Protein AF-A0A914WQ95-F1 (afdb_monomer_lite)

Foldseek 3Di:
DDDDDDDDDPPPPPPPLPAAEAEWWWAFPDDDQQKTKIKTKDFQWAFDDPQDKDKDQDAQPDFCQNGTPFKGWPDFGDDQFKTKTKMKGWDWDADPDPPPDDDDTDIRIHIYIYIDPGDLATWDRSRKIWIWGDPPPDRGIIMIMIMTGGPDPVGDCNPDIGPDPD

Sequence (166 aa):
MAEGGKGSRSGSDSDDQSAVETNLTATVNKVDGLEVQLVLQVRGLKPKGGLRSFLSKFSNHDNPTDLCANAEFTKWDVTSSSLSIEICVHTEKERKKKKGKHDVNTVNTETFTYKISNFPSEIRPEKTTLEIKQPPGETSYSFIVLTLQRVDKSVSWENFRTPRNS

Structure (mmCIF, N/CA/C/O backbone):
data_AF-A0A914WQ95-F1
#
_entry.id   AF-A0A914WQ95-F1
#
loop_
_atom_site.group_PDB
_atom_site.id
_atom_site.type_symbol
_atom_site.label_atom_id
_atom_site.label_alt_id
_atom_site.label_comp_id
_atom_site.label_asym_id
_atom_site.label_entity_id
_atom_site.label_seq_id
_atom_site.pdbx_PDB_ins_code
_atom_site.Cartn_x
_atom_site.Cartn_y
_atom_site.Cartn_z
_atom_site.occupancy
_atom_site.B_iso_or_equiv
_atom_site.auth_seq_id
_atom_site.auth_comp_id
_atom_site.auth_asym_id
_atom_site.auth_atom_id
_atom_site.pdbx_PDB_model_num
ATOM 1 N N . MET A 1 1 ? 71.672 9.347 -9.910 1.00 40.03 1 MET A N 1
ATOM 2 C CA . MET A 1 1 ? 70.690 8.782 -8.962 1.00 40.03 1 MET A CA 1
ATOM 3 C C . MET A 1 1 ? 69.560 9.786 -8.857 1.00 40.03 1 MET A C 1
ATOM 5 O O . MET A 1 1 ? 69.811 10.891 -8.402 1.00 40.03 1 MET A O 1
ATOM 9 N N . ALA A 1 2 ? 68.386 9.463 -9.391 1.00 41.59 2 ALA A N 1
ATOM 10 C CA . ALA A 1 2 ? 67.202 10.312 -9.321 1.00 41.59 2 ALA A CA 1
ATOM 11 C C . ALA A 1 2 ? 66.048 9.440 -8.825 1.00 41.59 2 ALA A C 1
ATOM 13 O O . ALA A 1 2 ? 65.702 8.451 -9.474 1.00 41.59 2 ALA A O 1
ATOM 14 N N . GLU A 1 3 ? 65.527 9.773 -7.646 1.00 41.94 3 GLU A N 1
ATOM 15 C CA . GLU A 1 3 ? 64.296 9.206 -7.110 1.00 41.94 3 GLU A CA 1
ATOM 16 C C . GLU A 1 3 ? 63.102 9.685 -7.938 1.00 41.94 3 GLU A C 1
ATOM 18 O O . GLU A 1 3 ? 62.995 10.855 -8.301 1.00 41.94 3 GLU A O 1
ATOM 23 N N . GLY A 1 4 ? 62.189 8.766 -8.226 1.00 35.97 4 GLY A N 1
ATOM 24 C CA . GLY A 1 4 ? 60.946 9.050 -8.927 1.00 35.97 4 GLY A CA 1
ATOM 25 C C . GLY A 1 4 ? 59.895 8.035 -8.522 1.00 35.97 4 GLY A C 1
ATOM 26 O O . GLY A 1 4 ? 59.574 7.130 -9.289 1.00 35.97 4 GLY A O 1
ATOM 27 N N . GLY A 1 5 ? 59.387 8.167 -7.296 1.00 41.22 5 GLY A N 1
ATOM 28 C CA . GLY A 1 5 ? 58.229 7.417 -6.827 1.00 41.22 5 GLY A CA 1
ATOM 29 C C . GLY A 1 5 ? 57.011 7.722 -7.698 1.00 41.22 5 GLY A C 1
ATOM 30 O O . GLY A 1 5 ? 56.579 8.869 -7.804 1.00 41.22 5 GLY A O 1
ATOM 31 N N . LYS A 1 6 ? 56.444 6.692 -8.330 1.00 44.59 6 LYS A N 1
ATOM 32 C CA . LYS A 1 6 ? 55.127 6.768 -8.966 1.00 44.59 6 LYS A CA 1
ATOM 33 C C . LYS A 1 6 ? 54.131 6.017 -8.103 1.00 44.59 6 LYS A C 1
ATOM 35 O O . LYS A 1 6 ? 54.102 4.791 -8.084 1.00 44.59 6 LYS A O 1
ATOM 40 N N . GLY A 1 7 ? 53.349 6.810 -7.376 1.00 36.12 7 GLY A N 1
ATOM 41 C CA . GLY A 1 7 ? 52.200 6.365 -6.613 1.00 36.12 7 GLY A CA 1
ATOM 42 C C . GLY A 1 7 ? 51.149 5.698 -7.495 1.00 36.12 7 GLY A C 1
ATOM 43 O O . GLY A 1 7 ? 50.865 6.121 -8.619 1.00 36.12 7 GLY A O 1
ATOM 44 N N . SER A 1 8 ? 50.584 4.643 -6.928 1.00 47.16 8 SER A N 1
ATOM 45 C CA . SER A 1 8 ? 49.415 3.904 -7.369 1.00 47.16 8 SER A CA 1
ATOM 46 C C . SER A 1 8 ? 48.233 4.840 -7.632 1.00 47.16 8 SER A C 1
ATOM 48 O O . SER A 1 8 ? 47.872 5.652 -6.782 1.00 47.16 8 SER A O 1
ATOM 50 N N . ARG A 1 9 ? 47.581 4.695 -8.787 1.00 41.34 9 ARG A N 1
ATOM 51 C CA . ARG A 1 9 ? 46.221 5.199 -9.006 1.00 41.34 9 ARG A CA 1
ATOM 52 C C . ARG A 1 9 ? 45.292 4.000 -9.145 1.00 41.34 9 ARG A C 1
ATOM 54 O O . ARG A 1 9 ? 45.113 3.485 -10.242 1.00 41.34 9 ARG A O 1
ATOM 61 N N . SER A 1 10 ? 44.725 3.552 -8.026 1.00 44.72 10 SER A N 1
ATOM 62 C CA . SER A 1 10 ? 43.490 2.769 -8.041 1.00 44.72 10 SER A CA 1
ATOM 63 C C . SER A 1 10 ? 42.329 3.753 -8.186 1.00 44.72 10 SER A C 1
ATOM 65 O O . SER A 1 10 ? 41.869 4.336 -7.208 1.00 44.72 10 SER A O 1
ATOM 67 N N . GLY A 1 11 ? 41.899 3.995 -9.421 1.00 34.66 11 GLY A N 1
ATOM 68 C CA . GLY A 1 11 ? 40.596 4.595 -9.682 1.00 34.66 11 GLY A CA 1
ATOM 69 C C . GLY A 1 11 ? 39.561 3.481 -9.666 1.00 34.66 11 GLY A C 1
ATOM 70 O O . GLY A 1 11 ? 39.338 2.849 -10.692 1.00 34.66 11 GLY A O 1
ATOM 71 N N . SER A 1 12 ? 39.005 3.186 -8.492 1.00 39.84 12 SER A N 1
ATOM 72 C CA . SER A 1 12 ? 37.741 2.459 -8.407 1.00 39.84 12 SER A CA 1
ATOM 73 C C . SER A 1 12 ? 36.653 3.495 -8.659 1.00 39.84 12 SER A C 1
ATOM 75 O O . SER A 1 12 ? 36.254 4.197 -7.732 1.00 39.84 12 SER A O 1
ATOM 77 N N . ASP A 1 13 ? 36.245 3.648 -9.919 1.00 36.44 13 ASP A N 1
ATOM 78 C CA . ASP A 1 13 ? 35.010 4.351 -10.268 1.00 36.44 13 ASP A CA 1
ATOM 79 C C . ASP A 1 13 ? 33.850 3.476 -9.789 1.00 36.44 13 ASP A C 1
ATOM 81 O O . ASP A 1 13 ? 33.341 2.606 -10.496 1.00 36.44 13 ASP A O 1
ATOM 85 N N . SER A 1 14 ? 33.489 3.656 -8.523 1.00 40.56 14 SER A N 1
ATOM 86 C CA . SER A 1 14 ? 32.202 3.228 -8.008 1.00 40.56 14 SER A CA 1
ATOM 87 C C . SER A 1 14 ? 31.165 4.127 -8.675 1.00 40.56 14 SER A C 1
ATOM 89 O O . SER A 1 14 ? 31.030 5.292 -8.303 1.00 40.56 14 SER A O 1
ATOM 91 N N . ASP A 1 15 ? 30.485 3.611 -9.700 1.00 38.09 15 ASP A N 1
ATOM 92 C CA . ASP A 1 15 ? 29.251 4.195 -10.224 1.00 38.09 15 ASP A CA 1
ATOM 93 C C . ASP A 1 15 ? 28.225 4.209 -9.084 1.00 38.09 15 ASP A C 1
ATOM 95 O O . ASP A 1 15 ? 27.453 3.269 -8.886 1.00 38.09 15 ASP A O 1
ATOM 99 N N . ASP A 1 16 ? 28.270 5.278 -8.296 1.00 39.28 16 ASP A N 1
ATOM 100 C CA . ASP A 1 16 ? 27.323 5.604 -7.243 1.00 39.28 16 ASP A CA 1
ATOM 101 C C . ASP A 1 16 ? 26.006 5.980 -7.936 1.00 39.28 16 ASP A C 1
ATOM 103 O O . ASP A 1 16 ? 25.688 7.148 -8.187 1.00 39.28 16 ASP A O 1
ATOM 107 N N . GLN A 1 17 ? 25.265 4.961 -8.383 1.00 46.97 17 GLN A N 1
ATOM 108 C CA . GLN A 1 17 ? 23.871 5.126 -8.762 1.00 46.97 17 GLN A CA 1
ATOM 109 C C . GLN A 1 17 ? 23.115 5.474 -7.486 1.00 46.97 17 GLN A C 1
ATOM 111 O O . GLN A 1 17 ? 22.609 4.602 -6.788 1.00 46.97 17 GLN A O 1
ATOM 116 N N . SER A 1 18 ? 23.077 6.771 -7.189 1.00 50.03 18 SER A N 1
ATOM 117 C CA . SER A 1 18 ? 22.208 7.379 -6.193 1.00 50.03 18 SER A CA 1
ATOM 118 C C . SER A 1 18 ? 20.790 6.840 -6.396 1.00 50.03 18 SER A C 1
ATOM 120 O O . SER A 1 18 ? 20.072 7.257 -7.308 1.00 50.03 18 SER A O 1
ATOM 122 N N . ALA A 1 19 ? 20.407 5.871 -5.565 1.00 59.66 19 ALA A N 1
ATOM 123 C CA . ALA A 1 19 ? 19.027 5.452 -5.436 1.00 59.66 19 ALA A CA 1
ATOM 124 C C . ALA A 1 19 ? 18.261 6.673 -4.922 1.00 59.66 19 ALA A C 1
ATOM 126 O O . ALA A 1 19 ? 18.552 7.201 -3.848 1.00 59.66 19 ALA A O 1
ATOM 127 N N . VAL A 1 20 ? 17.345 7.190 -5.738 1.00 75.81 20 VAL A N 1
ATOM 128 C CA . VAL A 1 20 ? 16.490 8.302 -5.325 1.00 75.81 20 VAL A CA 1
ATOM 129 C C . VAL A 1 20 ? 15.474 7.735 -4.340 1.00 75.81 20 VAL A C 1
ATOM 131 O O . VAL A 1 20 ? 14.749 6.804 -4.685 1.00 75.81 20 VAL A O 1
ATOM 134 N N . GLU A 1 21 ? 15.437 8.275 -3.123 1.00 83.62 21 GLU A N 1
ATOM 135 C CA . GLU A 1 21 ? 14.424 7.927 -2.129 1.00 83.62 21 GLU A CA 1
ATOM 136 C C . GLU A 1 21 ? 13.286 8.957 -2.165 1.00 83.62 21 GLU A C 1
ATOM 138 O O . GLU A 1 21 ? 13.510 10.163 -2.024 1.00 83.62 21 GLU A O 1
ATOM 143 N N . THR A 1 22 ? 12.056 8.484 -2.353 1.00 89.69 22 THR A N 1
ATOM 144 C CA . THR A 1 22 ? 10.859 9.319 -2.481 1.00 89.69 22 THR A CA 1
ATOM 145 C C . THR A 1 22 ? 9.831 8.947 -1.414 1.00 89.69 22 THR A C 1
ATOM 147 O O . THR A 1 22 ? 9.275 7.851 -1.410 1.00 89.69 22 THR A O 1
ATOM 150 N N . ASN A 1 23 ? 9.497 9.896 -0.538 1.00 90.50 23 ASN A N 1
ATOM 151 C CA . ASN A 1 23 ? 8.424 9.713 0.442 1.00 90.50 23 ASN A CA 1
ATOM 152 C C . ASN A 1 23 ? 7.047 9.794 -0.238 1.00 90.50 23 ASN A C 1
ATOM 154 O O . ASN A 1 23 ? 6.704 10.796 -0.872 1.00 90.50 23 ASN A O 1
ATOM 158 N N . LEU A 1 24 ? 6.231 8.760 -0.061 1.00 91.06 24 LEU A N 1
ATOM 159 C CA . LEU A 1 24 ? 4.856 8.713 -0.542 1.00 91.06 24 LEU A CA 1
ATOM 160 C C . LEU A 1 24 ? 3.915 9.464 0.398 1.00 91.06 24 LEU A C 1
ATOM 162 O O . LEU A 1 24 ? 4.120 9.564 1.606 1.00 91.06 24 LEU A O 1
ATOM 166 N N . THR A 1 25 ? 2.817 9.948 -0.172 1.00 89.25 25 THR A N 1
ATOM 167 C CA . THR A 1 25 ? 1.657 10.422 0.584 1.00 89.25 25 THR A CA 1
ATOM 168 C C . THR A 1 25 ? 0.482 9.518 0.256 1.00 89.25 25 THR A C 1
ATOM 170 O O . THR A 1 25 ? 0.266 9.199 -0.914 1.00 89.25 25 THR A O 1
ATOM 173 N N . ALA A 1 26 ? -0.280 9.117 1.272 1.00 90.69 26 ALA A N 1
ATOM 174 C CA . ALA A 1 26 ? -1.539 8.428 1.041 1.00 90.69 26 ALA A CA 1
ATOM 175 C C . ALA A 1 26 ? -2.708 9.403 1.087 1.00 90.69 26 ALA A C 1
ATOM 177 O O . ALA A 1 26 ? -2.713 10.376 1.844 1.00 90.69 26 ALA A O 1
ATOM 178 N N . THR A 1 27 ? -3.723 9.084 0.302 1.00 92.06 27 THR A N 1
ATOM 179 C CA . THR A 1 27 ? -5.028 9.736 0.340 1.00 92.06 27 THR A CA 1
ATOM 180 C C . THR A 1 27 ? -6.064 8.741 0.833 1.00 92.06 27 THR A C 1
ATOM 182 O O . THR A 1 27 ? -6.010 7.559 0.491 1.00 92.06 27 THR A O 1
ATOM 185 N N . VAL A 1 28 ? -7.000 9.203 1.658 1.00 92.88 28 VAL A N 1
ATOM 186 C CA . VAL A 1 28 ? -8.157 8.395 2.044 1.00 92.88 28 VAL A CA 1
ATOM 187 C C . VAL A 1 28 ? -9.133 8.424 0.876 1.00 92.88 28 VAL A C 1
ATOM 189 O O . VAL A 1 28 ? -9.664 9.476 0.534 1.00 92.88 28 VAL A O 1
ATOM 192 N N . ASN A 1 29 ? -9.331 7.274 0.242 1.00 92.62 29 ASN A N 1
ATOM 193 C CA . ASN A 1 29 ? -10.193 7.145 -0.930 1.00 92.62 29 ASN A CA 1
ATOM 194 C C . ASN A 1 29 ? -11.641 6.830 -0.544 1.00 92.62 29 ASN A C 1
ATOM 196 O O . ASN A 1 29 ? -12.578 7.336 -1.155 1.00 92.62 29 ASN A O 1
ATOM 200 N N . LYS A 1 30 ? -11.831 5.978 0.469 1.00 92.56 30 LYS A N 1
ATOM 201 C CA . LYS A 1 30 ? -13.154 5.525 0.910 1.00 92.56 30 LYS A CA 1
ATOM 202 C C . LYS A 1 30 ? -13.134 5.187 2.398 1.00 92.56 30 LYS A C 1
ATOM 204 O O . LYS A 1 30 ? -12.184 4.570 2.873 1.00 92.56 30 LYS A O 1
ATOM 209 N N . VAL A 1 31 ? -14.204 5.539 3.105 1.00 92.56 31 VAL A N 1
ATOM 210 C CA . VAL A 1 31 ? -14.512 5.053 4.457 1.00 92.56 31 VAL A CA 1
ATOM 211 C C . VAL A 1 31 ? -15.928 4.489 4.421 1.00 92.56 31 VAL A C 1
ATOM 213 O O . VAL A 1 31 ? -16.862 5.201 4.062 1.00 92.56 31 VAL A O 1
ATOM 216 N N . ASP A 1 32 ? -16.094 3.210 4.748 1.00 92.19 32 ASP A N 1
ATOM 217 C CA . ASP A 1 32 ? -17.381 2.513 4.670 1.00 92.19 32 ASP A CA 1
ATOM 218 C C . ASP A 1 32 ? -17.510 1.492 5.803 1.00 92.19 32 ASP A C 1
ATOM 220 O O . ASP A 1 32 ? -16.862 0.445 5.811 1.00 92.19 32 ASP A O 1
ATOM 224 N N . GLY A 1 33 ? -18.312 1.814 6.818 1.00 91.94 33 GLY A N 1
ATOM 225 C CA . GLY A 1 33 ? -18.457 0.958 7.994 1.00 91.94 33 GLY A CA 1
ATOM 226 C C . GLY A 1 33 ? -17.118 0.729 8.703 1.00 91.94 33 GLY A C 1
ATOM 227 O O . GLY A 1 33 ? -16.575 1.647 9.308 1.00 91.94 33 GLY A O 1
ATOM 228 N N . LEU A 1 34 ? -16.593 -0.496 8.663 1.00 94.94 34 LEU A N 1
ATOM 229 C CA . LEU A 1 34 ? -15.283 -0.853 9.229 1.00 94.94 34 LEU A CA 1
ATOM 230 C C . LEU A 1 34 ? -14.161 -0.878 8.181 1.00 94.94 34 LEU A C 1
ATOM 232 O O . LEU A 1 34 ? -13.029 -1.202 8.521 1.00 94.94 34 LEU A O 1
ATOM 236 N N . GLU A 1 35 ? -14.446 -0.572 6.924 1.00 95.00 35 GLU A N 1
ATOM 237 C CA . GLU A 1 35 ? -13.451 -0.544 5.858 1.00 95.00 35 GLU A CA 1
ATOM 238 C C . GLU A 1 35 ? -12.927 0.878 5.646 1.00 95.00 35 GLU A C 1
ATOM 240 O O . GLU A 1 35 ? -13.698 1.841 5.588 1.00 95.00 35 GLU A O 1
ATOM 245 N N . VAL A 1 36 ? -11.610 1.006 5.510 1.00 95.31 36 VAL A N 1
ATOM 246 C CA . VAL A 1 36 ? -10.943 2.239 5.091 1.00 95.31 36 VAL A CA 1
ATOM 247 C C . VAL A 1 36 ? -9.999 1.915 3.947 1.00 95.31 36 VAL A C 1
ATOM 249 O O . VAL A 1 36 ? -9.187 0.999 4.055 1.00 95.31 36 VAL A O 1
ATOM 252 N N . GLN A 1 37 ? -10.079 2.681 2.863 1.00 94.50 37 GLN A N 1
ATOM 253 C CA . GLN A 1 37 ? -9.166 2.561 1.735 1.00 94.50 37 GLN A CA 1
ATOM 254 C C . GLN A 1 37 ? -8.184 3.724 1.704 1.00 94.50 37 GLN A C 1
ATOM 256 O O . GLN A 1 37 ? -8.591 4.887 1.626 1.00 94.50 37 GLN A O 1
ATOM 261 N N . LEU A 1 38 ? -6.895 3.395 1.713 1.00 94.31 38 LEU A N 1
ATOM 262 C CA . LEU A 1 38 ? -5.802 4.328 1.474 1.00 94.31 38 LEU A CA 1
ATOM 263 C C . LEU A 1 38 ? -5.238 4.097 0.073 1.00 94.31 38 LEU A C 1
ATOM 265 O O . LEU A 1 38 ? -5.065 2.958 -0.356 1.00 94.31 38 LEU A O 1
ATOM 269 N N . VAL A 1 39 ? -4.928 5.177 -0.635 1.00 94.06 39 VAL A N 1
ATOM 270 C CA . VAL A 1 39 ? -4.362 5.126 -1.985 1.00 94.06 39 VAL A CA 1
ATOM 271 C C . VAL A 1 39 ? -3.033 5.861 -2.011 1.00 94.06 39 VAL A C 1
ATOM 273 O O . VAL A 1 39 ? -2.965 7.033 -1.629 1.00 94.06 39 VAL A O 1
ATOM 276 N N . LEU A 1 40 ? -1.993 5.175 -2.486 1.00 94.44 40 LEU A N 1
ATOM 277 C CA . LEU A 1 40 ? -0.658 5.725 -2.703 1.00 94.44 40 LEU A CA 1
ATOM 278 C C . LEU A 1 40 ? -0.336 5.717 -4.192 1.00 94.44 40 LEU A C 1
ATOM 280 O O . LEU A 1 40 ? -0.479 4.691 -4.853 1.00 94.44 40 LEU A O 1
ATOM 284 N N . GLN A 1 41 ? 0.126 6.845 -4.716 1.00 94.88 41 GLN A N 1
ATOM 285 C CA . GLN A 1 41 ? 0.567 6.952 -6.103 1.00 94.88 41 GLN A CA 1
ATOM 286 C C . GLN A 1 41 ? 2.066 6.673 -6.202 1.00 94.88 41 GLN A C 1
ATOM 288 O O . GLN A 1 41 ? 2.857 7.362 -5.563 1.00 94.88 41 GLN A O 1
ATOM 293 N N . VAL A 1 42 ? 2.460 5.708 -7.033 1.00 94.94 42 VAL A N 1
ATOM 294 C CA . VAL A 1 42 ? 3.865 5.326 -7.228 1.00 94.94 42 VAL A CA 1
ATOM 295 C C . VAL A 1 42 ? 4.224 5.448 -8.704 1.00 94.94 42 VAL A C 1
ATOM 297 O O . VAL A 1 42 ? 3.630 4.788 -9.563 1.00 94.94 42 VAL A O 1
ATOM 300 N N . ARG A 1 43 ? 5.195 6.313 -9.017 1.00 93.75 43 ARG A N 1
ATOM 301 C CA . ARG A 1 43 ? 5.662 6.508 -10.397 1.00 93.75 43 ARG A CA 1
ATOM 302 C C . ARG A 1 43 ? 6.465 5.299 -10.876 1.00 93.75 43 ARG A C 1
ATOM 304 O O . ARG A 1 43 ? 7.170 4.663 -10.104 1.00 93.75 43 ARG A O 1
ATOM 311 N N . GLY A 1 44 ? 6.341 4.969 -12.157 1.00 92.00 44 GLY A N 1
ATOM 312 C CA . GLY A 1 44 ? 7.051 3.864 -12.806 1.00 92.00 44 GLY A CA 1
ATOM 313 C C . GLY A 1 44 ? 6.598 2.457 -12.404 1.00 92.00 44 GLY A C 1
ATOM 314 O O . GLY A 1 44 ? 7.046 1.496 -13.028 1.00 92.00 44 GLY A O 1
ATOM 315 N N . LEU A 1 45 ? 5.719 2.314 -11.409 1.00 92.56 45 LEU A N 1
ATOM 316 C CA . LEU A 1 45 ? 5.223 1.024 -10.940 1.00 92.56 45 LEU A CA 1
ATOM 317 C C . LEU A 1 45 ? 4.310 0.366 -11.981 1.00 92.56 45 LEU A C 1
ATOM 319 O O . LEU A 1 45 ? 3.384 1.005 -12.489 1.00 92.56 45 LEU A O 1
ATOM 323 N N . LYS A 1 46 ? 4.535 -0.921 -12.257 1.00 90.31 46 LYS A N 1
ATOM 324 C CA . LYS A 1 46 ? 3.738 -1.729 -13.188 1.00 90.31 46 LYS A CA 1
ATOM 325 C C . LYS A 1 46 ? 3.144 -2.953 -12.475 1.00 90.31 46 LYS A C 1
ATOM 327 O O . LYS A 1 46 ? 3.898 -3.687 -11.832 1.00 90.31 46 LYS A O 1
ATOM 332 N N . PRO A 1 47 ? 1.833 -3.225 -12.607 1.00 88.44 47 PRO A N 1
ATOM 333 C CA . PRO A 1 47 ? 1.220 -4.438 -12.063 1.00 88.44 47 PRO A CA 1
ATOM 334 C C . PRO A 1 47 ? 1.700 -5.703 -12.799 1.00 88.44 47 PRO A C 1
ATOM 336 O O . PRO A 1 47 ? 1.955 -5.676 -14.008 1.00 88.44 47 PRO A O 1
ATOM 339 N N . LYS A 1 48 ? 1.801 -6.830 -12.087 1.00 84.00 48 LYS A N 1
ATOM 340 C CA . LYS A 1 48 ? 2.210 -8.134 -12.637 1.00 84.00 48 LYS A CA 1
ATOM 341 C C . LYS A 1 48 ? 1.059 -8.800 -13.382 1.00 84.00 48 LYS A C 1
ATOM 343 O O . LYS A 1 48 ? 0.249 -9.459 -12.764 1.00 84.00 48 LYS A O 1
ATOM 348 N N . GLY A 1 49 ? 1.017 -8.697 -14.710 1.00 70.00 49 GLY A N 1
ATOM 349 C CA . GLY A 1 49 ? -0.017 -9.334 -15.541 1.00 70.00 49 GLY A CA 1
ATOM 350 C C . GLY A 1 49 ? -1.044 -8.335 -16.077 1.00 70.00 49 GLY A C 1
ATOM 351 O O . GLY A 1 49 ? -2.154 -8.240 -15.576 1.00 70.00 49 GLY A O 1
ATOM 352 N N . GLY A 1 50 ? -0.648 -7.589 -17.114 1.00 57.19 50 GLY A N 1
ATOM 353 C CA . GLY A 1 50 ? -1.490 -6.770 -18.000 1.00 57.19 50 GLY A CA 1
ATOM 354 C C . GLY A 1 50 ? -2.798 -6.208 -17.423 1.00 57.19 50 GLY A C 1
ATOM 355 O O . GLY A 1 50 ? -3.825 -6.875 -17.485 1.00 57.19 50 GLY A O 1
ATOM 356 N N . LEU A 1 51 ? -2.773 -4.949 -16.964 1.00 57.09 51 LEU A N 1
ATOM 357 C CA . LEU A 1 51 ? -3.929 -4.077 -16.658 1.00 57.09 51 LEU A CA 1
ATOM 358 C C . LEU A 1 51 ? -4.990 -4.607 -15.671 1.00 57.09 51 LEU A C 1
ATOM 360 O O . LEU A 1 51 ? -5.943 -3.886 -15.377 1.00 57.09 51 LEU A O 1
ATOM 364 N N . ARG A 1 52 ? -4.870 -5.830 -15.149 1.00 51.25 52 ARG A N 1
ATOM 365 C CA . ARG A 1 52 ? -5.854 -6.403 -14.232 1.00 51.25 52 ARG A CA 1
ATOM 366 C C . ARG A 1 52 ? -5.422 -6.172 -12.794 1.00 51.25 52 ARG A C 1
ATOM 368 O O . ARG A 1 52 ? -4.341 -6.551 -12.381 1.00 51.25 52 ARG A O 1
ATOM 375 N N . SER A 1 53 ? -6.314 -5.537 -12.055 1.00 53.84 53 SER A N 1
ATOM 376 C CA . SER A 1 53 ? -6.459 -5.598 -10.609 1.00 53.84 53 SER A CA 1
ATOM 377 C C . SER A 1 53 ? -6.123 -6.979 -10.034 1.00 53.84 53 SER A C 1
ATOM 379 O O . SER A 1 53 ? -6.927 -7.905 -10.158 1.00 53.84 53 SER A O 1
ATOM 381 N N . PHE A 1 54 ? -4.961 -7.135 -9.396 1.00 56.56 54 PHE A N 1
ATOM 382 C CA . PHE A 1 54 ? -4.658 -8.329 -8.601 1.00 56.56 54 PHE A CA 1
ATOM 383 C C . PHE A 1 54 ? -5.007 -8.045 -7.150 1.00 56.56 54 PHE A C 1
ATOM 385 O O . PHE A 1 54 ? -4.291 -7.327 -6.455 1.00 56.56 54 PHE A O 1
ATOM 392 N N . LEU A 1 55 ? -6.137 -8.596 -6.713 1.00 54.84 55 LEU A N 1
ATOM 393 C CA . LEU A 1 55 ? -6.541 -8.564 -5.318 1.00 54.84 55 LEU A CA 1
ATOM 394 C C . LEU A 1 55 ? -5.854 -9.731 -4.606 1.00 54.84 55 LEU A C 1
ATOM 396 O O . LEU A 1 55 ? -6.166 -10.888 -4.890 1.00 54.84 55 LEU A O 1
ATOM 400 N N . SER A 1 56 ? -4.940 -9.443 -3.684 1.00 60.72 56 SER A N 1
ATOM 401 C CA . SER A 1 56 ? -4.399 -10.465 -2.791 1.00 60.72 56 SER A CA 1
ATOM 402 C C . SER A 1 56 ? -4.721 -10.111 -1.342 1.00 60.72 56 SER A C 1
ATOM 404 O O . SER A 1 56 ? -4.617 -8.956 -0.916 1.00 60.72 56 SER A O 1
ATOM 406 N N . LYS A 1 57 ? -5.183 -11.116 -0.594 1.00 56.47 57 LYS A N 1
ATOM 407 C CA . LYS A 1 57 ? -5.321 -11.029 0.859 1.00 56.47 57 LYS A CA 1
ATOM 408 C C . LYS A 1 57 ? -3.951 -11.336 1.433 1.00 56.47 57 LYS A C 1
ATOM 410 O O . LYS A 1 57 ? -3.472 -12.450 1.256 1.00 56.47 57 LYS A O 1
ATOM 415 N N . PHE A 1 58 ? -3.339 -10.358 2.083 1.00 58.31 58 PHE A N 1
ATOM 416 C CA . PHE A 1 58 ? -2.032 -10.548 2.687 1.00 58.31 58 PHE A CA 1
ATOM 417 C C . PHE A 1 58 ? -2.234 -10.971 4.133 1.00 58.31 58 PHE A C 1
ATOM 419 O O . PHE A 1 58 ? -2.832 -10.239 4.923 1.00 58.31 58 PHE A O 1
ATOM 426 N N . SER A 1 59 ? -1.752 -12.163 4.485 1.00 50.94 59 SER A N 1
ATOM 427 C CA . SER A 1 59 ? -1.414 -12.408 5.883 1.00 50.94 59 SER A CA 1
ATOM 428 C C . SER A 1 59 ? -0.191 -11.546 6.234 1.00 50.94 59 SER A C 1
ATOM 430 O O . SER A 1 59 ? 0.544 -11.132 5.337 1.00 50.94 59 SER A O 1
ATOM 432 N N . ASN A 1 60 ? 0.060 -11.266 7.518 1.00 50.72 60 ASN A N 1
ATOM 433 C CA . ASN A 1 60 ? 1.193 -10.437 7.977 1.00 50.72 60 ASN A CA 1
ATOM 434 C C . ASN A 1 60 ? 2.590 -10.897 7.482 1.00 50.72 60 ASN A C 1
ATOM 436 O O . ASN A 1 60 ? 3.575 -10.216 7.750 1.00 50.72 60 ASN A O 1
ATOM 440 N N . HIS A 1 61 ? 2.695 -12.030 6.780 1.00 49.28 61 HIS A N 1
ATOM 441 C CA . HIS A 1 61 ? 3.947 -12.605 6.285 1.00 49.28 61 HIS A CA 1
ATOM 442 C C . HIS A 1 61 ? 4.055 -12.704 4.758 1.00 49.28 61 HIS A C 1
ATOM 444 O O . HIS A 1 61 ? 5.120 -13.065 4.258 1.00 49.28 61 HIS A O 1
ATOM 450 N N . ASP A 1 62 ? 3.005 -12.367 4.008 1.00 67.88 62 ASP A N 1
ATOM 451 C CA . ASP A 1 62 ? 3.032 -12.474 2.551 1.00 67.88 62 ASP A CA 1
ATOM 452 C C . ASP A 1 62 ? 3.583 -11.171 1.949 1.00 67.88 62 ASP A C 1
ATOM 454 O O . ASP A 1 62 ? 3.009 -10.094 2.110 1.00 67.88 62 ASP A O 1
ATOM 458 N N . ASN A 1 63 ? 4.728 -11.252 1.271 1.00 74.38 63 ASN A N 1
ATOM 459 C CA . ASN A 1 63 ? 5.344 -10.101 0.614 1.00 74.38 63 ASN A CA 1
ATOM 460 C C . ASN A 1 63 ? 4.567 -9.750 -0.684 1.00 74.38 63 ASN A C 1
ATOM 462 O O . ASN A 1 63 ? 4.431 -10.612 -1.557 1.00 74.38 63 ASN A O 1
ATOM 466 N N . PRO A 1 64 ? 4.087 -8.501 -0.873 1.00 84.31 64 PRO A N 1
ATOM 467 C CA . PRO A 1 64 ? 3.300 -8.100 -2.046 1.00 84.31 64 PRO A CA 1
ATOM 468 C C . PRO A 1 64 ? 4.103 -7.918 -3.345 1.00 84.31 64 PRO A C 1
ATOM 470 O O . PRO A 1 64 ? 3.521 -7.535 -4.360 1.00 84.31 64 PRO A O 1
ATOM 473 N N . THR A 1 65 ? 5.403 -8.226 -3.356 1.00 86.44 65 THR A N 1
ATOM 474 C CA . THR A 1 65 ? 6.278 -8.181 -4.547 1.00 86.44 65 THR A CA 1
ATOM 475 C C . THR A 1 65 ? 5.677 -8.909 -5.748 1.00 86.44 65 THR A C 1
ATOM 477 O O . THR A 1 65 ? 5.744 -8.417 -6.873 1.00 86.44 65 THR A O 1
ATOM 480 N N . ASP A 1 66 ? 4.989 -10.029 -5.523 1.00 85.56 66 ASP A N 1
ATOM 481 C CA . ASP A 1 66 ? 4.339 -10.794 -6.588 1.00 85.56 66 ASP A CA 1
ATOM 482 C C . ASP A 1 66 ? 3.156 -10.086 -7.266 1.00 85.56 66 ASP A C 1
ATOM 484 O O . ASP A 1 66 ? 2.611 -10.611 -8.233 1.00 85.56 66 ASP A O 1
ATOM 488 N N . LEU A 1 67 ? 2.764 -8.890 -6.826 1.00 86.56 67 LEU A N 1
ATOM 489 C CA . LEU A 1 67 ? 1.779 -8.056 -7.517 1.00 86.56 67 LEU A CA 1
ATOM 490 C C . LEU A 1 67 ? 2.403 -7.103 -8.540 1.00 86.56 67 LEU A C 1
ATOM 492 O O . LEU A 1 67 ? 1.674 -6.453 -9.295 1.00 86.56 67 LEU A O 1
ATOM 496 N N . CYS A 1 68 ? 3.731 -7.002 -8.587 1.00 89.81 68 CYS A N 1
ATOM 497 C CA . CYS A 1 68 ? 4.449 -6.034 -9.405 1.00 89.81 68 CYS A CA 1
ATOM 498 C C . CYS A 1 68 ? 5.289 -6.723 -10.487 1.00 89.81 68 CYS A C 1
ATOM 500 O O . CYS A 1 68 ? 5.897 -7.766 -10.268 1.00 89.81 68 CYS A O 1
ATOM 502 N N . ALA A 1 69 ? 5.313 -6.147 -11.689 1.00 89.88 69 ALA A N 1
ATOM 503 C CA . ALA A 1 69 ? 6.133 -6.649 -12.793 1.00 89.88 69 ALA A CA 1
ATOM 504 C C . ALA A 1 69 ? 7.578 -6.137 -12.729 1.00 89.88 69 ALA A C 1
ATOM 506 O O . ALA A 1 69 ? 8.467 -6.722 -13.338 1.00 89.88 69 ALA A O 1
ATOM 507 N N . ASN A 1 70 ? 7.795 -5.005 -12.060 1.00 93.00 70 ASN A N 1
ATOM 508 C CA . ASN A 1 70 ? 9.061 -4.278 -12.075 1.00 93.00 70 ASN A CA 1
ATOM 509 C C . ASN A 1 70 ? 9.408 -3.652 -10.720 1.00 93.00 70 ASN A C 1
ATOM 511 O O . ASN A 1 70 ? 10.100 -2.637 -10.681 1.00 93.00 70 ASN A O 1
ATOM 515 N N . ALA A 1 71 ? 8.883 -4.195 -9.626 1.00 93.56 71 ALA A N 1
ATOM 516 C CA . ALA A 1 71 ? 9.153 -3.664 -8.303 1.00 93.56 71 ALA A CA 1
ATOM 517 C C . ALA A 1 71 ? 9.244 -4.772 -7.261 1.00 93.56 71 ALA A C 1
ATOM 519 O O . ALA A 1 71 ? 8.633 -5.827 -7.423 1.00 93.56 71 ALA A O 1
ATOM 520 N N . GLU A 1 72 ? 9.977 -4.484 -6.197 1.00 93.38 72 GLU A N 1
ATOM 521 C CA . GLU A 1 72 ? 10.141 -5.330 -5.024 1.00 93.38 72 GLU A CA 1
ATOM 522 C C . GLU A 1 72 ? 9.725 -4.544 -3.783 1.00 93.38 72 GLU A C 1
ATOM 524 O O . GLU A 1 72 ? 10.161 -3.412 -3.580 1.00 93.38 72 GLU A O 1
ATOM 529 N N . PHE A 1 73 ? 8.881 -5.140 -2.946 1.00 92.12 73 PHE A N 1
ATOM 530 C CA . PHE A 1 73 ? 8.617 -4.623 -1.611 1.00 92.12 73 PHE A CA 1
ATOM 531 C C . PHE A 1 73 ? 9.711 -5.126 -0.673 1.00 92.12 73 PHE A C 1
ATOM 533 O O . PHE A 1 73 ? 9.691 -6.278 -0.232 1.00 92.12 73 PHE A O 1
ATOM 540 N N . THR A 1 74 ? 10.659 -4.248 -0.363 1.00 93.19 74 THR A N 1
ATOM 541 C CA . THR A 1 74 ? 11.750 -4.503 0.586 1.00 93.19 74 THR A CA 1
ATOM 542 C C . THR A 1 74 ? 11.279 -4.377 2.032 1.00 93.19 74 THR A C 1
ATOM 544 O O . THR A 1 74 ? 11.874 -4.968 2.935 1.00 93.19 74 THR A O 1
ATOM 547 N N . LYS A 1 75 ? 10.167 -3.666 2.265 1.00 92.19 75 LYS A N 1
ATOM 548 C CA . LYS A 1 75 ? 9.496 -3.608 3.564 1.00 92.19 75 LYS A CA 1
ATOM 549 C C . LYS A 1 75 ? 7.981 -3.639 3.416 1.00 92.19 75 LYS A C 1
ATOM 551 O O . LYS A 1 75 ? 7.389 -2.821 2.713 1.00 92.19 75 LYS A O 1
ATOM 556 N N . TRP A 1 76 ? 7.365 -4.554 4.150 1.00 91.38 76 TRP A N 1
ATOM 557 C CA . TRP A 1 76 ? 5.925 -4.653 4.338 1.00 91.38 76 TRP A CA 1
ATOM 558 C C . TRP A 1 76 ? 5.669 -5.034 5.793 1.00 91.38 76 TRP A C 1
ATOM 560 O O . TRP A 1 76 ? 5.865 -6.181 6.184 1.00 91.38 76 TRP A O 1
ATOM 570 N N . ASP A 1 77 ? 5.309 -4.046 6.606 1.00 91.94 77 ASP A N 1
ATOM 571 C CA . ASP A 1 77 ? 5.048 -4.233 8.031 1.00 91.94 77 ASP A CA 1
ATOM 572 C C . ASP A 1 77 ? 3.736 -3.543 8.394 1.00 91.94 77 ASP A C 1
ATOM 574 O O . ASP A 1 77 ? 3.614 -2.318 8.284 1.00 91.94 77 ASP A O 1
ATOM 578 N N . VAL A 1 78 ? 2.743 -4.346 8.772 1.00 92.00 78 VAL A N 1
ATOM 579 C CA . VAL A 1 78 ? 1.405 -3.895 9.150 1.00 92.00 78 VAL A CA 1
ATOM 580 C C . VAL A 1 78 ? 1.117 -4.393 10.555 1.00 92.00 78 VAL A C 1
ATOM 582 O O . VAL A 1 78 ? 1.093 -5.595 10.816 1.00 92.00 78 VAL A O 1
AT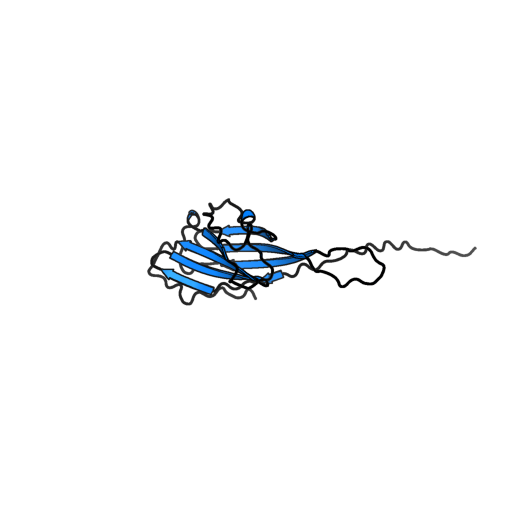OM 585 N N . THR A 1 79 ? 0.852 -3.462 11.462 1.00 94.19 79 THR A N 1
ATOM 586 C CA . THR A 1 79 ? 0.425 -3.769 12.829 1.00 94.19 79 THR A CA 1
ATOM 587 C C . THR A 1 79 ? -0.978 -3.224 13.066 1.00 94.19 79 THR A C 1
ATOM 589 O O . THR A 1 79 ? -1.578 -2.600 12.188 1.00 94.19 79 THR A O 1
ATOM 592 N N . SER A 1 80 ? -1.539 -3.459 14.254 1.00 95.06 80 SER A N 1
ATOM 593 C CA . SER A 1 80 ? -2.855 -2.913 14.595 1.00 95.06 80 SER A CA 1
ATOM 594 C C . SER A 1 80 ? -2.863 -1.384 14.625 1.00 95.06 80 SER A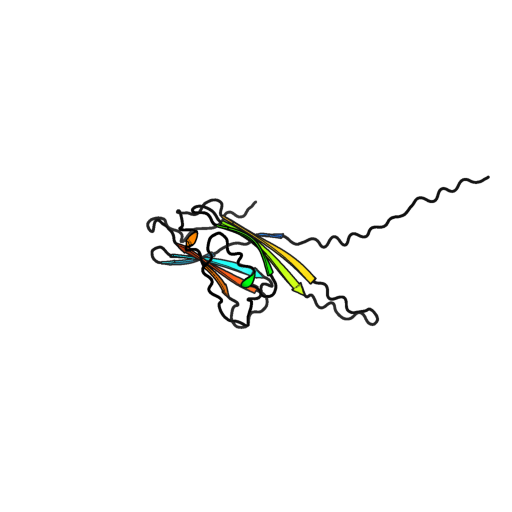 C 1
ATOM 596 O O .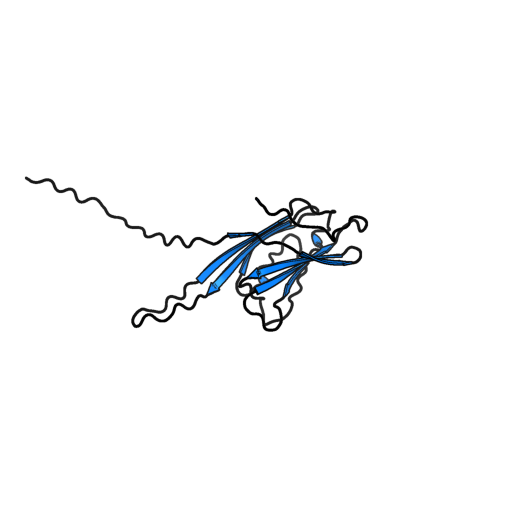 SER A 1 80 ? -3.922 -0.792 14.446 1.00 95.06 80 SER A O 1
ATOM 598 N N . SER A 1 81 ? -1.715 -0.729 14.816 1.00 94.75 81 SER A N 1
ATOM 599 C CA . SER A 1 81 ? -1.617 0.726 14.973 1.00 94.75 81 SER A CA 1
ATOM 600 C C . SER A 1 81 ? -0.707 1.413 13.954 1.00 94.75 81 SER A C 1
ATOM 602 O O . SER A 1 81 ? -0.747 2.637 13.860 1.00 94.75 81 SER A O 1
ATOM 604 N N . SER A 1 82 ? 0.082 0.677 13.171 1.00 93.81 82 SER A N 1
ATOM 605 C CA . SER A 1 82 ? 1.087 1.254 12.276 1.00 93.81 82 SER A CA 1
ATOM 606 C C . SER A 1 82 ? 1.200 0.525 10.938 1.00 93.81 82 SER A C 1
ATOM 608 O O . SER A 1 82 ? 0.760 -0.614 10.773 1.00 93.81 82 SER A O 1
ATOM 610 N N . LEU A 1 83 ? 1.818 1.209 9.976 1.00 92.75 83 LEU A N 1
ATOM 611 C CA . LEU A 1 83 ? 2.135 0.684 8.653 1.00 92.75 83 LEU A CA 1
ATOM 612 C C . LEU A 1 83 ? 3.491 1.222 8.200 1.00 92.75 83 LEU A C 1
ATOM 614 O O . LEU A 1 83 ? 3.736 2.427 8.276 1.00 92.75 83 LEU A O 1
ATOM 618 N N . SER A 1 84 ? 4.349 0.353 7.675 1.00 93.38 84 SER A N 1
ATOM 619 C CA . SER A 1 84 ? 5.590 0.731 7.005 1.00 93.38 84 SER A CA 1
ATOM 620 C C . SER A 1 84 ? 5.721 -0.027 5.689 1.00 93.38 84 SER A C 1
ATOM 622 O O . SER A 1 84 ? 5.731 -1.255 5.668 1.00 93.38 84 SER A O 1
ATOM 624 N N . ILE A 1 85 ? 5.859 0.725 4.602 1.00 92.75 85 ILE A N 1
ATOM 625 C CA . ILE A 1 85 ? 6.047 0.209 3.248 1.00 92.75 85 ILE A CA 1
ATOM 626 C C . ILE A 1 85 ? 7.341 0.788 2.692 1.00 92.75 85 ILE A C 1
ATOM 628 O O . ILE A 1 85 ? 7.576 1.993 2.798 1.00 92.75 85 ILE A O 1
ATOM 632 N N . GLU A 1 86 ? 8.146 -0.064 2.078 1.00 94.81 86 GLU A N 1
ATOM 633 C CA . GLU A 1 86 ? 9.259 0.326 1.222 1.00 94.81 86 GLU A CA 1
ATOM 634 C C . GLU A 1 86 ? 9.179 -0.495 -0.061 1.00 94.81 86 GLU A C 1
ATOM 636 O O . GLU A 1 86 ? 9.012 -1.718 -0.011 1.00 94.81 86 GLU A O 1
ATOM 641 N N . ILE A 1 87 ? 9.234 0.192 -1.199 1.00 95.06 87 ILE A N 1
ATOM 642 C CA . ILE A 1 87 ? 9.153 -0.414 -2.523 1.00 95.06 87 ILE A CA 1
ATOM 643 C C . ILE A 1 87 ? 10.268 0.123 -3.415 1.00 95.06 87 ILE A C 1
ATOM 645 O O . ILE A 1 87 ? 10.384 1.327 -3.634 1.00 95.06 87 ILE A O 1
ATOM 649 N N . CYS A 1 88 ? 11.064 -0.784 -3.962 1.00 95.25 88 CYS A N 1
ATOM 650 C CA . CYS A 1 88 ? 12.078 -0.503 -4.966 1.00 95.25 88 CYS A CA 1
ATOM 651 C C . CYS A 1 88 ? 11.470 -0.727 -6.349 1.00 95.25 88 CYS A C 1
ATOM 653 O O . CYS A 1 88 ? 11.075 -1.841 -6.682 1.00 95.25 88 CYS A O 1
ATOM 655 N N . VAL A 1 89 ? 11.373 0.324 -7.161 1.00 95.00 89 VAL A N 1
ATOM 656 C CA . VAL A 1 89 ? 10.837 0.266 -8.526 1.00 95.00 89 VAL A CA 1
ATOM 657 C C . VAL A 1 89 ? 11.986 0.345 -9.521 1.00 95.00 89 VAL A C 1
ATOM 659 O O . VAL A 1 89 ? 12.754 1.307 -9.535 1.00 95.00 89 VAL A O 1
ATOM 662 N N . HIS A 1 90 ? 12.063 -0.645 -10.403 1.00 92.62 90 HIS A N 1
ATOM 663 C CA . HIS A 1 90 ? 13.066 -0.745 -11.453 1.00 92.62 90 HIS A CA 1
ATOM 664 C C . HIS A 1 90 ? 12.468 -0.301 -12.789 1.00 92.62 90 HIS A C 1
ATOM 666 O O . HIS A 1 90 ? 11.465 -0.834 -13.273 1.00 92.62 90 HIS A O 1
ATOM 672 N N . THR A 1 91 ? 13.077 0.701 -13.411 1.00 88.50 91 THR A N 1
ATOM 673 C CA . THR A 1 91 ? 12.641 1.258 -14.696 1.00 88.50 91 THR A CA 1
ATOM 674 C C . THR A 1 91 ? 13.787 1.226 -15.692 1.00 88.50 91 THR A C 1
ATOM 676 O O . THR A 1 91 ? 14.897 1.654 -15.394 1.00 88.50 91 THR A O 1
ATOM 679 N N . GLU A 1 92 ? 13.537 0.724 -16.896 1.00 81.25 92 GLU A N 1
ATOM 680 C CA . GLU A 1 92 ? 14.527 0.790 -17.969 1.00 81.25 92 GLU A CA 1
ATOM 681 C C . GLU A 1 92 ? 14.519 2.183 -18.593 1.00 81.25 92 GLU A C 1
ATOM 683 O O . GLU A 1 92 ? 13.461 2.720 -18.935 1.00 81.25 92 GLU A O 1
ATOM 688 N N . LYS A 1 93 ? 15.703 2.774 -18.763 1.00 66.81 93 LYS A N 1
ATOM 689 C CA . LYS A 1 93 ? 15.861 4.016 -19.518 1.00 66.81 93 LYS A CA 1
ATOM 690 C C . LYS A 1 93 ? 16.545 3.705 -20.843 1.00 66.81 93 LYS A C 1
ATOM 692 O O . LYS A 1 93 ? 17.741 3.416 -20.865 1.00 66.81 93 LYS A O 1
ATOM 697 N N . GLU A 1 94 ? 15.817 3.836 -21.951 1.00 55.16 94 GLU A N 1
ATOM 698 C CA . GLU A 1 94 ? 16.443 3.857 -23.274 1.00 55.16 94 GLU A CA 1
ATOM 699 C C . GLU A 1 94 ? 17.355 5.089 -23.367 1.00 55.16 94 GLU A C 1
ATOM 701 O O . GLU A 1 94 ? 16.906 6.242 -23.392 1.00 55.16 94 GLU A O 1
ATOM 706 N N . ARG A 1 95 ? 18.672 4.877 -23.391 1.00 56.97 95 ARG A N 1
ATOM 707 C CA . ARG A 1 95 ? 19.614 5.944 -23.738 1.00 56.97 95 ARG A CA 1
ATOM 708 C C . ARG A 1 95 ? 19.647 6.070 -25.259 1.00 56.97 95 ARG A C 1
ATOM 710 O O . ARG A 1 95 ? 19.860 5.093 -25.965 1.00 56.97 95 ARG A O 1
ATOM 717 N N . LYS A 1 96 ? 19.470 7.295 -25.770 1.00 53.97 96 LYS A N 1
ATOM 718 C CA . LYS A 1 96 ? 19.600 7.602 -27.205 1.00 53.97 96 LYS A CA 1
ATOM 719 C C . LYS A 1 96 ? 20.915 7.022 -27.741 1.00 53.97 96 LYS A C 1
ATOM 721 O O . LYS A 1 96 ? 21.978 7.365 -27.219 1.00 53.97 96 LYS A O 1
ATOM 726 N N . LYS A 1 97 ? 20.839 6.197 -28.796 1.00 50.97 97 LYS A N 1
ATOM 727 C CA . LYS A 1 97 ? 21.997 5.620 -29.502 1.00 50.97 97 LYS A CA 1
ATOM 728 C C . LYS A 1 97 ? 23.046 6.696 -29.789 1.00 50.97 97 LYS A C 1
ATOM 730 O O . LYS A 1 97 ? 22.894 7.499 -30.711 1.00 50.97 97 LYS A O 1
ATOM 735 N N . LYS A 1 98 ? 24.152 6.691 -29.040 1.00 54.91 98 LYS A N 1
ATOM 736 C CA . LYS A 1 98 ? 25.390 7.333 -29.490 1.00 54.91 98 LYS A CA 1
ATOM 737 C C . LYS A 1 98 ? 26.019 6.383 -30.503 1.00 54.91 98 LYS A C 1
ATOM 739 O O . LYS A 1 98 ? 26.409 5.272 -30.157 1.00 54.91 98 LYS A O 1
ATOM 744 N N . LYS A 1 99 ? 26.053 6.816 -31.765 1.00 49.06 99 LYS A N 1
ATOM 745 C CA . LYS A 1 99 ? 26.601 6.088 -32.920 1.00 49.06 99 LYS A CA 1
ATOM 746 C C . LYS A 1 99 ? 27.963 5.463 -32.544 1.00 49.06 99 LYS A C 1
ATOM 748 O O . LYS A 1 99 ? 28.930 6.196 -32.371 1.00 49.06 99 LYS A O 1
ATOM 753 N N . GLY A 1 100 ? 28.020 4.135 -32.374 1.00 56.12 100 GLY A N 1
ATOM 754 C CA . GLY A 1 100 ? 29.273 3.375 -32.224 1.00 56.12 100 GLY A CA 1
ATOM 755 C C . GLY A 1 100 ? 29.600 2.725 -30.867 1.00 56.12 100 GLY A C 1
ATOM 756 O O . GLY A 1 100 ? 30.688 2.170 -30.756 1.00 56.12 100 GLY A O 1
ATOM 757 N N . LYS A 1 101 ? 28.728 2.739 -29.846 1.00 54.59 101 LYS A N 1
ATOM 758 C CA . LYS A 1 101 ? 28.939 1.960 -28.600 1.00 54.59 101 LYS A CA 1
ATOM 759 C C . LYS A 1 101 ? 27.787 0.986 -28.338 1.00 54.59 101 LYS A C 1
ATOM 761 O O . LYS A 1 101 ? 26.640 1.331 -28.598 1.00 54.59 101 LYS A O 1
ATOM 766 N N . HIS A 1 102 ? 28.133 -0.211 -27.849 1.00 50.06 102 HIS A N 1
ATOM 767 C CA . HIS A 1 102 ? 27.208 -1.268 -27.419 1.00 50.06 102 HIS A CA 1
ATOM 768 C C . HIS A 1 102 ? 26.080 -0.702 -26.538 1.00 50.06 102 HIS A C 1
ATOM 770 O O . HIS A 1 102 ? 26.348 0.116 -25.655 1.00 50.06 102 HIS A O 1
ATOM 776 N N . ASP A 1 103 ? 24.842 -1.145 -26.789 1.00 55.66 103 ASP A N 1
ATOM 777 C CA . ASP A 1 103 ? 23.668 -0.825 -25.972 1.00 55.66 103 ASP A CA 1
ATOM 778 C C . ASP A 1 103 ? 23.904 -1.317 -24.538 1.00 55.66 103 ASP A C 1
ATOM 780 O O . ASP A 1 103 ? 23.963 -2.516 -24.278 1.00 55.66 103 ASP A O 1
ATOM 784 N N . VAL A 1 104 ? 24.060 -0.383 -23.600 1.00 55.06 104 VAL A N 1
ATOM 785 C CA . VAL A 1 104 ? 23.963 -0.679 -22.169 1.00 55.06 104 VAL A CA 1
ATOM 786 C C . VAL A 1 104 ? 22.607 -0.157 -21.720 1.00 55.06 104 VAL A C 1
ATOM 788 O O . VAL A 1 104 ? 22.446 1.048 -21.494 1.00 55.06 104 VAL A O 1
ATOM 791 N N . ASN A 1 105 ? 21.624 -1.055 -21.618 1.00 61.09 105 ASN A N 1
ATOM 792 C CA . ASN A 1 105 ? 20.362 -0.752 -20.949 1.00 61.09 105 ASN A CA 1
ATOM 793 C C . ASN A 1 105 ? 20.693 -0.372 -19.503 1.00 61.09 105 ASN A C 1
ATOM 795 O O . ASN A 1 105 ? 21.194 -1.187 -18.733 1.00 61.09 105 ASN A O 1
ATOM 799 N N . THR A 1 106 ? 20.481 0.894 -19.147 1.00 68.44 106 THR A N 1
ATOM 800 C CA . THR A 1 106 ? 20.655 1.346 -17.765 1.00 68.44 106 THR A CA 1
ATOM 801 C C . THR A 1 106 ? 19.320 1.158 -17.057 1.00 68.44 106 THR A C 1
ATOM 803 O O . THR A 1 106 ? 18.334 1.806 -17.420 1.00 68.44 106 THR A O 1
ATOM 806 N N . VAL A 1 107 ? 19.287 0.264 -16.072 1.00 77.81 107 VAL A N 1
ATOM 807 C CA . VAL A 1 107 ? 18.161 0.145 -15.142 1.00 77.81 107 VAL A CA 1
ATOM 808 C C . VAL A 1 107 ? 18.298 1.267 -14.122 1.00 77.81 107 VAL A C 1
ATOM 810 O O . VAL A 1 107 ? 19.351 1.425 -13.516 1.00 77.81 107 VAL A O 1
ATOM 813 N N . ASN A 1 108 ? 17.256 2.075 -13.977 1.00 85.31 108 ASN A N 1
ATOM 814 C CA . ASN A 1 108 ? 17.138 3.068 -12.925 1.00 85.31 108 ASN A CA 1
ATOM 815 C C . ASN A 1 108 ? 16.269 2.492 -11.807 1.00 85.31 108 ASN A C 1
ATOM 817 O O . ASN A 1 108 ? 15.139 2.070 -12.071 1.00 85.31 108 ASN A O 1
ATOM 821 N N . THR A 1 109 ? 16.783 2.516 -10.584 1.00 90.00 109 THR A N 1
ATOM 822 C CA . THR A 1 109 ? 16.066 2.068 -9.390 1.00 90.00 109 THR A CA 1
ATOM 823 C C . THR A 1 109 ? 15.688 3.276 -8.549 1.00 90.00 109 THR A C 1
ATOM 825 O O . THR A 1 109 ? 16.519 4.142 -8.280 1.00 90.00 109 THR A O 1
ATOM 828 N N . GLU A 1 110 ? 14.431 3.332 -8.135 1.00 93.19 110 GLU A N 1
ATOM 829 C CA . GLU A 1 110 ? 13.935 4.336 -7.204 1.00 93.19 110 GLU A CA 1
ATOM 830 C C . GLU A 1 110 ? 13.240 3.658 -6.035 1.00 93.19 110 GLU A C 1
ATOM 832 O O . GLU A 1 110 ? 12.433 2.748 -6.233 1.00 93.19 110 GLU A O 1
ATOM 837 N N . THR A 1 111 ? 13.535 4.128 -4.831 1.00 95.12 111 THR A N 1
ATOM 838 C CA . THR A 1 111 ? 12.945 3.611 -3.602 1.00 95.12 111 THR A CA 1
ATOM 839 C C . THR A 1 111 ? 11.842 4.551 -3.153 1.00 95.12 111 THR A C 1
ATOM 841 O O . THR A 1 111 ? 12.054 5.754 -3.016 1.00 95.12 111 THR A O 1
ATOM 844 N N . PHE A 1 112 ? 10.655 4.013 -2.898 1.00 95.31 112 PHE A N 1
ATOM 845 C CA . PHE A 1 112 ? 9.552 4.765 -2.324 1.00 95.31 112 PHE A CA 1
ATOM 846 C C . PHE A 1 112 ? 9.243 4.264 -0.929 1.00 95.31 112 PHE A C 1
ATOM 848 O O . PHE A 1 112 ? 9.078 3.063 -0.716 1.00 95.31 112 PHE A O 1
ATOM 855 N N . THR A 1 113 ? 9.1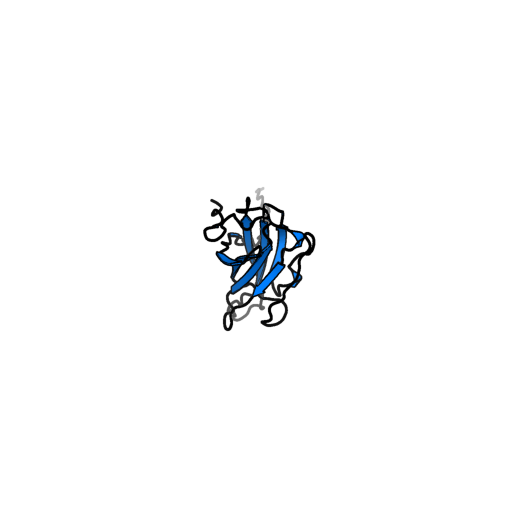01 5.193 0.006 1.00 95.12 113 THR A N 1
ATOM 856 C CA . THR A 1 113 ? 8.823 4.885 1.407 1.00 95.12 113 THR A CA 1
ATOM 857 C C . THR A 1 113 ? 7.492 5.477 1.833 1.00 95.12 113 THR A C 1
ATOM 859 O O . THR A 1 113 ? 7.113 6.585 1.453 1.00 95.12 113 THR A O 1
ATOM 862 N N . TYR A 1 114 ? 6.748 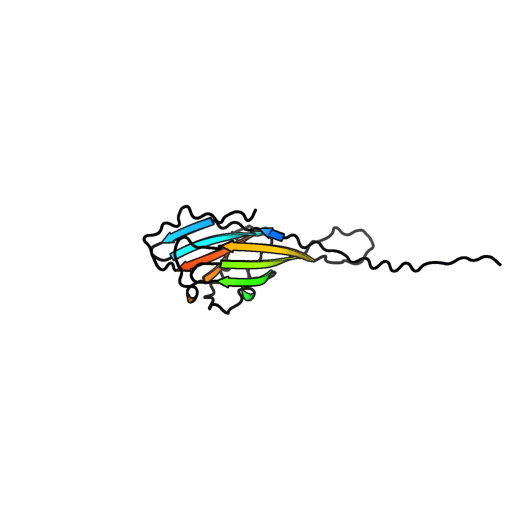4.730 2.641 1.00 93.56 114 TYR A N 1
ATOM 863 C CA . TYR A 1 114 ? 5.542 5.215 3.295 1.00 93.56 114 TYR A CA 1
ATOM 864 C C . TYR A 1 114 ? 5.482 4.711 4.727 1.00 93.56 114 TYR A C 1
ATOM 866 O O . TYR A 1 114 ? 5.687 3.524 4.986 1.00 93.56 114 TYR A O 1
ATOM 874 N N . LYS A 1 115 ? 5.174 5.608 5.666 1.00 92.81 115 LYS A N 1
ATOM 875 C CA . LYS A 1 115 ? 5.083 5.266 7.082 1.00 92.81 115 LYS A CA 1
ATOM 876 C C . LYS A 1 115 ? 3.902 5.956 7.751 1.00 92.81 115 LYS A C 1
ATOM 878 O O . LYS A 1 115 ? 3.754 7.174 7.681 1.00 92.81 115 LYS A O 1
ATOM 883 N N . ILE A 1 116 ? 3.117 5.165 8.470 1.00 91.25 116 ILE A N 1
ATOM 884 C CA . ILE A 1 116 ? 2.142 5.609 9.461 1.00 91.25 116 ILE A CA 1
ATOM 885 C C . ILE A 1 116 ? 2.621 5.091 10.810 1.00 91.25 116 ILE A C 1
ATOM 887 O O . ILE A 1 116 ? 2.660 3.883 11.025 1.00 91.25 116 ILE A O 1
ATOM 891 N N . SER A 1 117 ? 2.975 5.992 11.724 1.00 91.38 117 SER A N 1
ATOM 892 C CA . SER A 1 117 ? 3.364 5.590 13.082 1.00 91.38 117 SER A CA 1
ATOM 893 C C . SER A 1 117 ? 2.158 5.277 13.969 1.00 91.38 117 SER A C 1
ATOM 895 O O . SER A 1 117 ? 2.286 4.443 14.851 1.00 91.38 117 SER A O 1
ATOM 897 N N . ASN A 1 118 ? 1.019 5.943 13.736 1.00 91.12 118 ASN A N 1
ATOM 898 C CA . ASN A 1 118 ? -0.236 5.728 14.456 1.00 91.12 118 ASN A CA 1
ATOM 899 C C . ASN A 1 118 ? -1.429 5.944 13.516 1.00 91.12 118 ASN A C 1
ATOM 901 O O . ASN A 1 118 ? -1.584 7.028 12.945 1.00 91.12 118 ASN A O 1
ATOM 905 N N . PHE A 1 119 ? -2.271 4.928 13.362 1.00 93.38 119 PHE A N 1
ATOM 906 C CA . PHE A 1 119 ? -3.583 5.063 12.743 1.00 93.38 119 PHE A CA 1
ATOM 907 C C . PHE A 1 119 ? -4.527 5.886 13.636 1.00 93.38 119 PHE A C 1
ATOM 909 O O . PHE A 1 119 ? -4.358 5.892 14.856 1.00 93.38 119 PHE A O 1
ATOM 916 N N . PRO A 1 120 ? -5.561 6.540 13.068 1.00 93.31 120 PRO A N 1
ATOM 917 C CA . PRO A 1 120 ? -6.610 7.182 13.863 1.00 93.31 120 PRO A CA 1
ATOM 918 C C . PRO A 1 120 ? -7.286 6.220 14.849 1.00 93.31 120 PRO A C 1
ATOM 920 O O . PRO A 1 120 ? -7.615 6.606 15.965 1.00 93.31 120 PRO A O 1
ATOM 923 N N . SER A 1 121 ? -7.479 4.966 14.437 1.00 94.69 121 SER A N 1
ATOM 924 C CA . SER A 1 121 ? -7.997 3.874 15.264 1.00 94.69 121 SER A CA 1
ATOM 925 C C . SER A 1 121 ? -7.250 2.586 14.951 1.00 94.69 121 SER A C 1
ATOM 927 O O . SER A 1 121 ? -6.740 2.436 13.841 1.00 94.69 121 SER A O 1
ATOM 929 N N . GLU A 1 122 ? -7.278 1.618 15.865 1.00 96.25 122 GLU A N 1
ATOM 930 C CA . GLU A 1 122 ? -6.730 0.293 15.580 1.00 96.25 122 GLU A CA 1
ATOM 931 C C . GLU A 1 122 ? -7.383 -0.355 14.351 1.00 96.25 122 GLU A C 1
ATOM 933 O O . GLU A 1 122 ? -8.570 -0.151 14.057 1.00 96.25 122 GLU A O 1
ATOM 938 N N . ILE A 1 123 ? -6.597 -1.167 13.650 1.00 95.50 123 ILE A N 1
ATOM 939 C CA . ILE A 1 123 ? -7.019 -2.011 12.538 1.00 95.50 123 ILE A CA 1
ATOM 940 C C . ILE A 1 123 ? -6.777 -3.486 12.856 1.00 95.50 123 ILE A C 1
ATOM 942 O O . ILE A 1 123 ? -6.061 -3.833 13.790 1.00 95.50 123 ILE A O 1
ATOM 946 N N . ARG A 1 124 ? -7.376 -4.354 12.045 1.00 94.25 124 ARG A N 1
ATOM 947 C CA . ARG A 1 124 ? -7.137 -5.798 11.989 1.00 94.25 124 ARG A CA 1
ATOM 948 C C . ARG A 1 124 ? -6.100 -6.098 10.901 1.00 94.25 124 ARG A C 1
ATOM 950 O O . ARG A 1 124 ? -6.485 -6.127 9.726 1.00 94.25 124 ARG A O 1
ATOM 957 N N . PRO A 1 125 ? -4.810 -6.279 11.240 1.00 92.88 125 PRO A N 1
ATOM 958 C CA . PRO A 1 125 ? -3.741 -6.401 10.247 1.00 92.88 125 PRO A CA 1
ATOM 959 C C . PRO A 1 125 ? -3.950 -7.592 9.316 1.00 92.88 125 PRO A C 1
ATOM 961 O O . PRO A 1 125 ? -3.779 -7.466 8.108 1.00 92.88 125 PRO A O 1
ATOM 964 N N . GLU A 1 126 ? -4.456 -8.700 9.857 1.00 89.94 126 GLU A N 1
ATOM 965 C CA . GLU A 1 126 ? -4.721 -9.956 9.153 1.00 89.94 126 GLU A CA 1
ATOM 966 C C . GLU A 1 126 ? -5.820 -9.859 8.085 1.00 89.94 126 GLU A C 1
ATOM 968 O O . GLU A 1 126 ? -6.033 -10.793 7.312 1.00 89.94 126 GLU A O 1
ATOM 973 N N . LYS A 1 127 ? -6.551 -8.743 8.055 1.00 90.62 127 LYS A N 1
ATOM 974 C CA . LYS A 1 127 ? -7.594 -8.459 7.061 1.00 90.62 127 LYS A CA 1
ATOM 975 C C . LYS A 1 127 ? -7.185 -7.380 6.072 1.00 90.62 127 LYS A C 1
ATOM 977 O O . LYS A 1 127 ? -8.015 -6.957 5.267 1.00 90.62 127 LYS A O 1
ATOM 982 N N . THR A 1 128 ? -5.936 -6.938 6.139 1.00 90.94 128 THR A N 1
ATOM 983 C CA . THR A 1 128 ? -5.388 -5.967 5.205 1.00 90.94 128 THR A CA 1
ATOM 984 C C . THR A 1 128 ? -5.251 -6.604 3.832 1.00 90.94 128 THR A C 1
ATOM 986 O O . THR A 1 128 ? -4.719 -7.704 3.676 1.00 90.94 128 THR A O 1
ATOM 989 N N . THR A 1 129 ? -5.727 -5.904 2.809 1.00 89.62 129 THR A N 1
ATOM 990 C CA . THR A 1 129 ? -5.510 -6.310 1.420 1.00 89.62 129 THR A CA 1
ATOM 991 C C . THR A 1 129 ? -4.808 -5.201 0.665 1.00 89.62 129 THR A C 1
ATOM 993 O O . THR A 1 129 ? -5.053 -4.018 0.913 1.00 89.62 129 THR A O 1
ATOM 996 N N . LEU A 1 130 ? -3.967 -5.590 -0.286 1.00 90.94 130 LEU A N 1
ATOM 997 C CA . LEU A 1 130 ? -3.267 -4.671 -1.168 1.00 90.94 130 LEU A CA 1
ATOM 998 C C . LEU A 1 130 ? -3.592 -5.036 -2.613 1.00 90.94 130 LEU A C 1
ATOM 1000 O O . LEU A 1 130 ? -3.645 -6.209 -2.986 1.00 90.94 130 LEU A O 1
ATOM 1004 N N . GLU A 1 131 ? -3.816 -4.008 -3.416 1.00 89.94 131 GLU A N 1
ATOM 1005 C CA . GLU A 1 131 ? -4.054 -4.124 -4.846 1.00 89.94 131 GLU A CA 1
ATOM 1006 C C . GLU A 1 131 ? -3.213 -3.091 -5.597 1.00 89.94 131 GLU A C 1
ATOM 1008 O O . GLU A 1 131 ? -3.083 -1.949 -5.154 1.00 89.94 131 GLU A O 1
ATOM 1013 N N . ILE A 1 132 ? -2.673 -3.469 -6.757 1.00 90.81 132 ILE A N 1
ATOM 1014 C CA . ILE A 1 132 ? -2.021 -2.532 -7.676 1.00 90.81 132 ILE A CA 1
ATOM 1015 C C . ILE A 1 132 ? -2.985 -2.203 -8.816 1.00 90.81 132 ILE A C 1
ATOM 1017 O O . ILE A 1 132 ? -3.371 -3.089 -9.581 1.00 90.81 132 ILE A O 1
ATOM 1021 N N . LYS A 1 133 ? -3.355 -0.925 -8.952 1.00 90.06 133 LYS A N 1
ATOM 1022 C CA . LYS A 1 133 ? -4.219 -0.425 -10.031 1.00 90.06 133 LYS A CA 1
ATOM 1023 C C . LYS A 1 133 ? -3.470 0.539 -10.927 1.00 90.06 133 LYS A C 1
ATOM 1025 O O . LYS A 1 133 ? -3.022 1.589 -10.480 1.00 90.06 133 LYS A O 1
ATOM 1030 N N . GLN A 1 134 ? -3.415 0.225 -12.212 1.00 89.38 134 GLN A N 1
ATOM 1031 C CA . GLN A 1 134 ? -2.950 1.165 -13.221 1.00 89.38 134 GLN A CA 1
ATOM 1032 C C . GLN A 1 134 ? -4.158 1.904 -13.817 1.00 89.38 134 GLN A C 1
ATOM 1034 O O . GLN A 1 134 ? -5.109 1.240 -14.244 1.00 89.38 134 GLN A O 1
ATOM 1039 N N . PRO A 1 135 ? -4.171 3.248 -13.845 1.00 88.06 135 PRO A N 1
ATOM 1040 C CA . PRO A 1 135 ? -5.252 3.983 -14.490 1.00 88.06 135 PRO A CA 1
ATOM 1041 C C . PRO A 1 135 ? -5.330 3.664 -15.992 1.00 88.06 135 PRO A C 1
ATOM 1043 O O . PRO A 1 135 ? -4.293 3.472 -16.634 1.00 88.06 135 PRO A O 1
ATOM 1046 N N . PRO A 1 136 ? -6.535 3.639 -16.592 1.00 85.44 136 PRO A N 1
ATOM 1047 C CA . PRO A 1 136 ? -6.680 3.427 -18.028 1.00 85.44 136 PRO A CA 1
ATOM 1048 C C . PRO A 1 136 ? -5.911 4.479 -18.837 1.00 85.44 136 PRO A C 1
ATOM 1050 O O . PRO A 1 136 ? -6.104 5.676 -18.647 1.00 85.44 136 PRO A O 1
ATOM 1053 N N . GLY A 1 137 ? -5.053 4.026 -19.754 1.00 83.50 137 GLY A N 1
ATOM 1054 C CA . GLY A 1 137 ? -4.267 4.900 -20.633 1.00 83.50 137 GLY A CA 1
ATOM 1055 C C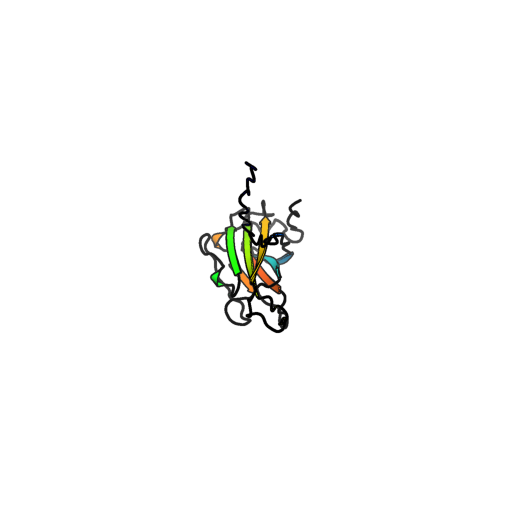 . GLY A 1 137 ? -3.042 5.553 -19.985 1.00 83.50 137 GLY A C 1
ATOM 1056 O O . GLY A 1 137 ? -2.293 6.232 -20.681 1.00 83.50 137 GLY A O 1
ATOM 1057 N N . GLU A 1 138 ? -2.799 5.327 -18.693 1.00 84.31 138 GLU A N 1
ATOM 1058 C CA . GLU A 1 138 ? -1.645 5.869 -17.980 1.00 84.31 138 GLU A CA 1
ATOM 1059 C C . GLU A 1 138 ? -0.515 4.841 -17.902 1.00 84.31 138 GLU A C 1
ATOM 1061 O O . GLU A 1 138 ? -0.738 3.688 -17.540 1.00 84.31 138 GLU A O 1
ATOM 1066 N N . THR A 1 139 ? 0.719 5.249 -18.195 1.00 82.31 139 THR A N 1
ATOM 1067 C CA . THR A 1 139 ? 1.908 4.376 -18.116 1.00 82.31 139 THR A CA 1
ATOM 1068 C C . THR A 1 139 ? 2.983 4.897 -17.172 1.00 82.31 139 THR A C 1
ATOM 1070 O O . THR A 1 139 ? 3.970 4.202 -16.934 1.00 82.31 139 THR A O 1
ATOM 1073 N N . SER A 1 140 ? 2.830 6.119 -16.661 1.00 88.62 140 SER A N 1
ATOM 1074 C CA . SER A 1 140 ? 3.833 6.776 -15.824 1.00 88.62 140 SER A CA 1
ATOM 1075 C C . SER A 1 140 ? 3.670 6.491 -14.333 1.00 88.62 140 SER A C 1
ATOM 1077 O O . SER A 1 140 ? 4.639 6.654 -13.593 1.00 88.62 140 SER A O 1
ATOM 1079 N N . TYR A 1 141 ? 2.502 6.031 -13.877 1.00 92.38 141 TYR A N 1
ATOM 1080 C CA . TYR A 1 141 ? 2.273 5.654 -12.483 1.00 92.38 141 TYR A CA 1
ATOM 1081 C C . TYR A 1 141 ? 1.210 4.562 -12.331 1.00 92.38 141 TYR A C 1
ATOM 1083 O O . TYR A 1 141 ? 0.357 4.370 -13.197 1.00 92.38 141 TYR A O 1
ATOM 1091 N N . SER A 1 142 ? 1.253 3.889 -11.184 1.00 93.50 142 SER A N 1
ATOM 1092 C CA . SER A 1 142 ? 0.181 3.028 -10.685 1.00 93.50 142 SER A CA 1
ATOM 1093 C C . SER A 1 142 ? -0.170 3.421 -9.251 1.00 93.50 142 SER A C 1
ATOM 1095 O O . SER A 1 142 ? 0.606 4.083 -8.557 1.00 93.50 142 SER A O 1
ATOM 1097 N N . PHE A 1 143 ? -1.348 3.011 -8.804 1.00 93.50 143 PHE A N 1
ATOM 1098 C CA . PHE A 1 143 ? -1.810 3.164 -7.437 1.00 93.50 143 PHE A CA 1
ATOM 1099 C C . PHE A 1 143 ? -1.626 1.869 -6.654 1.00 93.50 143 PHE A C 1
ATOM 1101 O O . PHE A 1 143 ? -2.032 0.804 -7.115 1.00 93.50 143 PHE A O 1
ATOM 1108 N N . ILE A 1 144 ? -1.083 1.981 -5.446 1.00 93.50 144 ILE A N 1
ATOM 1109 C CA . ILE A 1 144 ? -1.231 0.971 -4.402 1.00 93.50 144 ILE A CA 1
ATOM 1110 C C . ILE A 1 144 ? -2.524 1.306 -3.659 1.00 93.50 144 ILE A C 1
ATOM 1112 O O . ILE A 1 144 ? -2.632 2.373 -3.052 1.00 93.50 144 ILE A O 1
ATOM 1116 N N . VAL A 1 145 ? -3.507 0.414 -3.722 1.00 93.19 145 VAL A N 1
ATOM 1117 C CA . VAL A 1 145 ? -4.767 0.519 -2.984 1.00 93.19 145 VAL A CA 1
ATOM 1118 C C . VAL A 1 145 ? -4.691 -0.412 -1.784 1.00 93.19 145 VAL A C 1
ATOM 1120 O O . VAL A 1 145 ? -4.687 -1.633 -1.926 1.00 93.19 145 VAL A O 1
ATOM 1123 N N . LEU A 1 146 ? -4.626 0.178 -0.597 1.00 93.25 146 LEU A N 1
ATOM 1124 C CA . LEU A 1 146 ? -4.636 -0.518 0.680 1.00 93.25 146 LEU A CA 1
ATOM 1125 C C . LEU A 1 146 ? -6.042 -0.496 1.249 1.00 93.25 146 LEU A C 1
ATOM 1127 O O . LEU A 1 146 ? -6.591 0.577 1.484 1.00 93.25 146 LEU A O 1
ATOM 1131 N N . THR A 1 147 ? -6.601 -1.667 1.518 1.00 93.94 147 THR A N 1
ATOM 1132 C CA . THR A 1 147 ? -7.872 -1.788 2.233 1.00 93.94 147 THR A CA 1
ATOM 1133 C C . THR A 1 147 ? -7.589 -2.272 3.645 1.00 93.94 147 THR A C 1
ATOM 1135 O O . THR A 1 147 ? -7.065 -3.367 3.837 1.00 93.94 147 THR A O 1
ATOM 1138 N N . LEU A 1 148 ? -7.914 -1.434 4.625 1.00 93.94 148 LEU A N 1
ATOM 1139 C CA . LEU A 1 148 ? -7.733 -1.676 6.051 1.00 93.94 148 LEU A CA 1
ATOM 1140 C C . LEU A 1 148 ? -9.092 -1.958 6.691 1.00 93.94 148 LEU A C 1
ATOM 1142 O O . LEU A 1 148 ? -10.087 -1.310 6.356 1.00 93.94 148 LEU A O 1
ATOM 1146 N N . GLN A 1 149 ? -9.136 -2.873 7.661 1.00 94.94 149 GLN A N 1
ATOM 1147 C CA . GLN A 1 149 ? -10.331 -3.079 8.477 1.00 94.94 149 GLN A CA 1
ATOM 1148 C C . GLN A 1 149 ? -10.133 -2.487 9.874 1.00 94.94 149 GLN A C 1
ATOM 1150 O O . GLN A 1 149 ? -9.473 -3.098 10.711 1.00 94.94 149 GLN A O 1
ATOM 1155 N N . ARG A 1 150 ? -10.726 -1.320 10.144 1.00 95.06 150 ARG A N 1
ATOM 1156 C CA . ARG A 1 150 ? -10.699 -0.685 11.472 1.00 95.06 150 ARG A CA 1
ATOM 1157 C C . ARG A 1 150 ? -11.512 -1.477 12.497 1.00 95.06 150 ARG A C 1
ATOM 1159 O O . ARG A 1 150 ? -12.473 -2.165 12.150 1.00 95.06 150 ARG A O 1
ATOM 1166 N N . VAL A 1 151 ? -11.125 -1.371 13.765 1.00 95.62 151 VAL A N 1
ATOM 1167 C CA . VAL A 1 151 ? -11.821 -2.007 14.896 1.00 95.62 151 VAL A CA 1
ATOM 1168 C C . VAL A 1 151 ? -12.988 -1.146 15.382 1.00 95.62 151 VAL A C 1
ATOM 1170 O O . VAL A 1 151 ? -14.035 -1.686 15.734 1.00 95.62 151 VAL A O 1
ATOM 1173 N N . ASP A 1 152 ? -12.840 0.180 15.332 1.00 92.12 152 ASP A N 1
ATOM 1174 C CA . ASP A 1 152 ? -13.861 1.136 15.757 1.00 92.12 152 ASP A CA 1
ATOM 1175 C C . ASP A 1 152 ? -14.319 2.031 14.596 1.00 92.12 152 ASP A C 1
ATOM 1177 O O . ASP A 1 152 ? -13.521 2.703 13.944 1.00 92.12 152 ASP A O 1
ATOM 1181 N N . LYS A 1 153 ? -15.633 2.056 14.350 1.00 91.19 153 LYS A N 1
ATOM 1182 C CA . LYS A 1 153 ? -16.263 2.904 13.328 1.00 91.19 153 LYS A CA 1
ATOM 1183 C C . LYS A 1 153 ? -16.522 4.343 13.787 1.00 91.19 153 LYS A C 1
ATOM 1185 O O . LYS A 1 153 ? -16.848 5.173 12.941 1.00 91.19 153 LYS A O 1
ATOM 1190 N N . SER A 1 154 ? -16.433 4.619 15.091 1.00 91.25 154 SER A N 1
ATOM 1191 C CA . SER A 1 154 ? -16.743 5.925 15.686 1.00 91.25 154 SER A CA 1
ATOM 1192 C C . SER A 1 154 ? -15.657 6.973 15.417 1.00 91.25 154 SER A C 1
ATOM 1194 O O . SER A 1 154 ? -15.952 8.160 15.288 1.00 91.25 154 SER A O 1
ATOM 1196 N N . VAL A 1 155 ? -14.409 6.528 15.256 1.00 90.81 155 VAL A N 1
ATOM 1197 C CA . VAL A 1 155 ? -13.270 7.391 14.943 1.00 90.81 155 VAL A CA 1
ATOM 1198 C C . VAL A 1 155 ? -13.306 7.798 13.472 1.00 90.81 155 VAL A C 1
ATOM 1200 O O . VAL A 1 155 ? -13.342 6.944 12.586 1.00 90.81 155 VAL A O 1
ATOM 1203 N N . SER A 1 156 ? -13.258 9.101 13.186 1.00 89.62 156 SER A N 1
ATOM 1204 C CA . SER A 1 156 ? -13.213 9.592 11.803 1.00 89.62 156 SER A CA 1
ATOM 1205 C C . SER A 1 156 ? -11.825 9.428 11.180 1.00 89.62 156 SER A C 1
ATOM 1207 O O . SER A 1 156 ? -10.808 9.758 11.789 1.00 89.62 156 SER A O 1
ATOM 1209 N N . TRP A 1 157 ? -11.804 8.952 9.934 1.00 91.56 157 TRP A N 1
ATOM 1210 C CA . TRP A 1 157 ? -10.606 8.844 9.097 1.00 91.56 157 TRP A CA 1
ATOM 1211 C C . TRP A 1 157 ? -10.606 9.847 7.934 1.00 91.56 157 TRP A C 1
ATOM 1213 O O . TRP A 1 157 ? -9.609 9.949 7.234 1.00 91.56 157 TRP A O 1
ATOM 1223 N N . GLU A 1 158 ? -11.679 10.614 7.717 1.00 82.88 158 GLU A N 1
ATOM 1224 C CA . GLU A 1 158 ? -11.857 11.456 6.515 1.00 82.88 158 GLU A CA 1
ATOM 1225 C C . GLU A 1 158 ? -10.783 12.543 6.365 1.00 82.88 158 GLU A C 1
ATOM 1227 O O . GLU A 1 158 ? -10.393 12.896 5.256 1.00 82.88 158 GLU A O 1
ATOM 1232 N N . ASN A 1 159 ? -10.261 13.035 7.491 1.00 78.75 159 ASN A N 1
ATOM 1233 C CA . ASN A 1 159 ? -9.196 14.038 7.530 1.00 78.75 159 ASN A CA 1
ATOM 1234 C C . ASN A 1 159 ? -7.826 13.441 7.863 1.00 78.75 159 ASN A C 1
ATOM 1236 O O . ASN A 1 159 ? -6.884 14.187 8.142 1.00 78.75 159 ASN A O 1
ATOM 1240 N N . PHE A 1 160 ? -7.699 12.110 7.867 1.00 81.75 160 PHE A N 1
ATOM 1241 C CA . PHE A 1 160 ? -6.421 11.471 8.131 1.00 81.75 160 PHE A CA 1
ATOM 1242 C C . PHE A 1 160 ? -5.427 11.843 7.032 1.00 81.75 160 PHE A C 1
ATOM 1244 O O . PHE A 1 160 ? -5.603 11.534 5.853 1.00 81.75 160 PHE A O 1
ATOM 1251 N N . ARG A 1 161 ? -4.364 12.525 7.445 1.00 73.25 161 ARG A N 1
ATOM 1252 C CA . ARG A 1 161 ? -3.196 12.819 6.625 1.00 73.25 161 ARG A CA 1
ATOM 1253 C C . ARG A 1 161 ? -2.003 12.235 7.343 1.00 73.25 161 ARG A C 1
ATOM 1255 O O . ARG A 1 161 ? -1.843 12.447 8.544 1.00 73.25 161 ARG A O 1
ATOM 1262 N N . THR A 1 162 ? -1.151 11.529 6.617 1.00 65.44 162 THR A N 1
ATOM 1263 C CA . THR A 1 162 ? 0.132 11.155 7.195 1.00 65.44 162 THR A CA 1
ATOM 1264 C C . THR A 1 162 ? 0.975 12.394 7.431 1.00 65.44 162 THR A C 1
ATOM 1266 O O . THR A 1 162 ? 1.008 13.268 6.558 1.00 65.44 162 THR A O 1
ATOM 1269 N N . PRO A 1 163 ? 1.673 12.482 8.576 1.00 56.81 163 PRO A N 1
ATOM 1270 C CA . PRO A 1 163 ? 2.708 13.486 8.742 1.00 56.81 163 PRO A CA 1
ATOM 1271 C C . PRO A 1 163 ? 3.684 13.358 7.570 1.00 56.81 163 PRO A C 1
ATOM 1273 O O . PRO A 1 163 ? 4.124 12.252 7.252 1.00 56.81 163 PRO A O 1
ATOM 1276 N N . ARG A 1 164 ? 4.016 14.471 6.906 1.00 51.16 164 ARG A N 1
ATOM 1277 C CA . ARG A 1 164 ? 5.231 14.497 6.086 1.00 51.16 164 ARG A CA 1
ATOM 1278 C C . ARG A 1 164 ? 6.378 14.222 7.052 1.00 51.16 164 ARG A C 1
ATOM 1280 O O . ARG A 1 164 ? 6.536 14.989 7.998 1.00 51.16 164 ARG A O 1
ATOM 1287 N N . ASN A 1 165 ? 7.122 13.137 6.847 1.00 47.06 165 ASN A N 1
ATOM 1288 C CA . ASN A 1 165 ? 8.397 12.968 7.534 1.00 47.06 165 ASN A CA 1
ATOM 1289 C C . ASN A 1 165 ? 9.263 14.174 7.140 1.00 47.06 165 ASN A C 1
ATOM 1291 O O . ASN A 1 165 ? 9.533 14.378 5.956 1.00 47.06 165 ASN A O 1
ATOM 1295 N N . SER A 1 166 ? 9.539 15.029 8.124 1.00 39.72 166 SER A N 1
ATOM 1296 C CA . SER A 1 166 ? 10.427 16.191 8.044 1.00 39.72 166 SER A CA 1
ATOM 1297 C C . SER A 1 166 ? 11.875 15.771 8.202 1.00 39.72 166 SER A C 1
ATOM 1299 O O . SER A 1 166 ? 12.100 14.936 9.109 1.00 39.72 166 SER A O 1
#

Secondary structure (DSSP, 8-state):
-------------------EEEE--EEEEEEETTEEEEEEEEET--BSSTT--EEEE--TT--GGGGBSSEEEEEEEE-SS-EEEEEEEEEEE-----TTS----EEEEEEEEEEESS-SS-B-GGG-EEEEEPPTT--SEEEEEEEEEBS-SSS--TT--PPP--

pLDDT: mean 78.29, std 19.6, range [34.66, 96.25]

Radius of gyration: 21.72 Å; chains: 1; bounding box: 89×29×49 Å

Organism: NCBI:txid2011161